Protein AF-A0A2V9ULM8-F1 (afdb_monomer_lite)

Sequence (77 aa):
MATKKRRIPQKGDRVAVVGRKGAYVVFLVDGSLQVADLKQIGGDSHLATIPWGTLTFLDELDESQNALRVVREATED

Foldseek 3Di:
DPPPPLPQADAQFWWDFPPDDAIWGFHAADPVLQFTWTQGDPDRDIDGGHHSVRIDGPPVVVVVVVVVVVVVVPPDD

pLDDT: mean 77.72, std 18.34, range [36.25, 94.5]

Radius of gyration: 16.18 Å; chains: 1; bounding box: 23×47×41 Å

Secondary structure (DSSP, 8-state):
------PPP-TT-EEEETTS-SEEEEEEEETTTTEEEEEETTS--EEEEEEGGGEEESHHHHHHHHHHHHTTSSS--

Structure (mmCIF, N/CA/C/O backbone):
data_AF-A0A2V9ULM8-F1
#
_entry.id   AF-A0A2V9ULM8-F1
#
loop_
_atom_site.group_PDB
_atom_site.id
_atom_site.type_symbol
_atom_site.label_atom_id
_atom_site.label_alt_id
_atom_site.label_comp_id
_atom_site.label_asym_id
_atom_site.label_entity_id
_atom_site.label_seq_id
_atom_site.pdbx_PDB_ins_code
_atom_site.Cartn_x
_atom_site.Cartn_y
_atom_site.Cartn_z
_atom_site.occupancy
_atom_site.B_iso_or_equiv
_atom_site.auth_seq_id
_atom_site.auth_comp_id
_atom_site.auth_asym_id
_atom_site.auth_atom_id
_atom_site.pdbx_PDB_model_num
ATOM 1 N N . MET A 1 1 ? -3.244 25.067 8.721 1.00 36.25 1 MET A N 1
ATOM 2 C CA . MET A 1 1 ? -2.662 23.720 8.904 1.00 36.25 1 MET A CA 1
ATOM 3 C C . MET A 1 1 ? -3.316 22.815 7.875 1.00 36.25 1 MET A C 1
ATOM 5 O O . MET A 1 1 ? -4.502 22.549 8.005 1.00 36.25 1 MET A O 1
ATOM 9 N N . ALA A 1 2 ? -2.622 22.468 6.789 1.00 40.03 2 ALA A N 1
ATOM 10 C CA . ALA A 1 2 ? -3.210 21.639 5.739 1.00 40.03 2 ALA A CA 1
ATOM 11 C C . ALA A 1 2 ? -3.439 20.234 6.304 1.00 40.03 2 ALA A C 1
ATOM 13 O O . ALA A 1 2 ? -2.492 19.472 6.502 1.00 40.03 2 ALA A O 1
ATOM 14 N N . THR A 1 3 ? -4.691 19.906 6.613 1.00 42.97 3 THR A N 1
ATOM 15 C CA . THR A 1 3 ? -5.106 18.531 6.857 1.00 42.97 3 THR A CA 1
ATOM 16 C C . THR A 1 3 ? -4.920 17.799 5.534 1.00 42.97 3 THR A C 1
ATOM 18 O O . THR A 1 3 ? -5.795 17.811 4.673 1.00 42.97 3 THR A O 1
ATOM 21 N N . LYS A 1 4 ? -3.730 17.219 5.318 1.00 55.03 4 LYS A N 1
ATOM 22 C CA . LYS A 1 4 ? -3.512 16.258 4.235 1.00 55.03 4 LYS A CA 1
ATOM 23 C C . LYS A 1 4 ? -4.559 15.174 4.451 1.00 55.03 4 LYS A C 1
ATOM 25 O O . LYS A 1 4 ? -4.405 14.354 5.357 1.00 55.03 4 LYS A O 1
ATOM 30 N N . LYS A 1 5 ? -5.669 15.246 3.708 1.00 56.91 5 LYS A N 1
ATOM 31 C CA . LYS A 1 5 ? -6.688 14.200 3.669 1.00 56.91 5 LYS A CA 1
ATOM 32 C C . LYS A 1 5 ? -5.905 12.923 3.407 1.00 56.91 5 LYS A C 1
ATOM 34 O O . LYS A 1 5 ? -5.274 12.811 2.360 1.00 56.91 5 LYS A O 1
ATOM 39 N N . ARG A 1 6 ? -5.829 12.034 4.402 1.00 65.88 6 ARG A N 1
ATOM 40 C CA . ARG A 1 6 ? -5.141 10.752 4.249 1.00 65.88 6 ARG A CA 1
ATOM 41 C C . ARG A 1 6 ? -5.912 10.012 3.169 1.00 65.88 6 ARG A C 1
ATOM 43 O O . ARG A 1 6 ? -7.011 9.530 3.432 1.00 65.88 6 ARG A O 1
ATOM 50 N N . ARG A 1 7 ? -5.392 10.037 1.941 1.00 76.25 7 ARG A N 1
ATOM 51 C CA . ARG A 1 7 ? -5.948 9.280 0.826 1.00 76.25 7 ARG A CA 1
ATOM 52 C C . ARG A 1 7 ? -5.941 7.821 1.256 1.00 76.25 7 ARG A C 1
ATOM 54 O O . ARG A 1 7 ? -4.904 7.299 1.664 1.00 76.25 7 ARG A O 1
ATOM 61 N N . ILE A 1 8 ? -7.118 7.211 1.238 1.00 86.56 8 ILE A N 1
ATOM 62 C CA . ILE A 1 8 ? -7.264 5.790 1.525 1.00 86.56 8 ILE A CA 1
ATOM 63 C C . ILE A 1 8 ? -6.738 5.066 0.283 1.00 86.56 8 ILE A C 1
ATOM 65 O O . ILE A 1 8 ? -7.273 5.314 -0.800 1.00 86.56 8 ILE A O 1
ATOM 69 N N . PRO A 1 9 ? -5.683 4.243 0.397 1.00 88.50 9 PRO A N 1
ATOM 70 C CA . PRO A 1 9 ? -5.191 3.486 -0.741 1.00 88.50 9 PRO A CA 1
ATOM 71 C C . PRO A 1 9 ? -6.261 2.516 -1.226 1.00 88.50 9 PRO A C 1
ATOM 73 O O . PRO A 1 9 ? -7.015 1.958 -0.429 1.00 88.50 9 PRO A O 1
ATOM 76 N N . GLN A 1 10 ? -6.316 2.308 -2.535 1.00 91.31 10 GLN A N 1
ATOM 77 C CA . GLN A 1 10 ? -7.221 1.370 -3.177 1.00 91.31 10 GLN A CA 1
ATOM 78 C C . GLN A 1 10 ? -6.426 0.305 -3.919 1.00 91.31 10 GLN A C 1
ATOM 80 O O . GLN A 1 10 ? -5.309 0.533 -4.376 1.00 91.31 10 GLN A O 1
ATOM 85 N N . LYS A 1 11 ? -7.007 -0.889 -4.054 1.00 91.56 11 LYS A N 1
ATOM 86 C CA . LYS A 1 11 ? -6.403 -1.960 -4.849 1.00 91.56 11 LYS A CA 1
ATOM 87 C C . LYS A 1 11 ? -6.148 -1.469 -6.278 1.00 91.56 11 LYS A C 1
ATOM 89 O O . LYS A 1 11 ? -7.070 -1.006 -6.940 1.00 91.56 11 LYS A O 1
ATOM 94 N N . GLY A 1 12 ? -4.912 -1.612 -6.747 1.00 90.25 12 GLY A N 1
ATOM 95 C CA . GLY A 1 12 ? -4.460 -1.120 -8.048 1.00 90.25 12 GLY A CA 1
ATOM 96 C C . GLY A 1 12 ? -3.724 0.223 -8.005 1.00 90.25 12 GLY A C 1
ATOM 97 O O . GLY A 1 12 ? -3.036 0.534 -8.976 1.00 90.25 12 GLY A O 1
ATOM 98 N N . ASP A 1 13 ? -3.787 0.978 -6.900 1.00 90.69 13 ASP A N 1
ATOM 99 C CA . ASP A 1 13 ? -3.009 2.214 -6.753 1.00 90.69 13 ASP A CA 1
ATOM 100 C C . ASP A 1 13 ? -1.510 1.928 -6.880 1.00 90.69 13 ASP A C 1
ATOM 102 O O . ASP A 1 13 ? -0.974 1.002 -6.257 1.00 90.69 13 ASP A O 1
ATOM 106 N N . ARG A 1 14 ? -0.815 2.770 -7.648 1.00 92.19 14 ARG A N 1
ATOM 107 C CA . ARG A 1 14 ? 0.647 2.766 -7.713 1.00 92.19 14 ARG A CA 1
ATOM 108 C C . ARG A 1 14 ? 1.209 3.617 -6.591 1.00 92.19 14 ARG A C 1
ATOM 110 O O . ARG A 1 14 ? 0.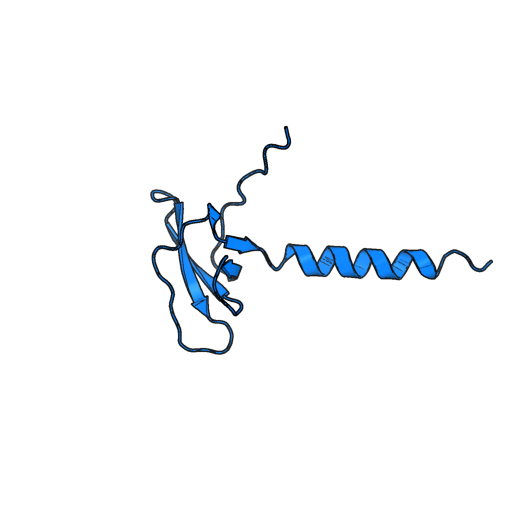935 4.813 -6.497 1.00 92.19 14 ARG A O 1
ATOM 117 N N . VAL A 1 15 ? 2.036 3.001 -5.759 1.00 90.94 15 VAL A N 1
ATOM 118 C CA . VAL A 1 15 ? 2.615 3.627 -4.575 1.00 90.94 15 VAL A CA 1
ATOM 119 C C . VAL A 1 15 ? 4.105 3.319 -4.462 1.00 90.94 15 VAL A C 1
ATOM 121 O O . VAL A 1 15 ? 4.583 2.255 -4.850 1.00 90.94 15 VAL A O 1
ATOM 124 N N . ALA A 1 16 ? 4.854 4.248 -3.889 1.00 91.50 16 ALA A N 1
ATOM 125 C CA . ALA A 1 16 ? 6.180 4.007 -3.343 1.00 91.50 16 ALA A CA 1
ATOM 126 C C . ALA A 1 16 ? 6.093 3.888 -1.816 1.00 91.50 16 ALA A C 1
ATOM 128 O O . ALA A 1 16 ? 5.196 4.451 -1.189 1.00 91.50 16 ALA A O 1
ATOM 129 N N . VAL A 1 17 ? 7.037 3.170 -1.211 1.00 90.75 17 VAL A N 1
ATOM 130 C CA . VAL A 1 17 ? 7.137 3.039 0.249 1.00 90.75 17 VAL A CA 1
ATOM 131 C C . VAL A 1 17 ? 8.332 3.846 0.731 1.00 90.75 17 VAL A C 1
ATOM 133 O O . VAL A 1 17 ? 9.448 3.656 0.245 1.00 90.75 17 VAL A O 1
ATOM 136 N N . VAL A 1 18 ? 8.117 4.732 1.704 1.00 88.38 18 VAL A N 1
ATOM 137 C CA . VAL A 1 18 ? 9.196 5.536 2.294 1.00 88.38 18 VAL A CA 1
ATOM 138 C C . VAL A 1 18 ? 10.293 4.617 2.846 1.00 88.38 18 VAL A C 1
ATOM 140 O O . VAL A 1 18 ? 10.023 3.673 3.585 1.00 88.38 18 VAL A O 1
ATOM 143 N N . GLY A 1 19 ? 11.547 4.885 2.472 1.00 85.94 19 GLY A N 1
ATOM 144 C CA . GLY A 1 19 ? 12.705 4.094 2.904 1.00 85.94 19 GLY A CA 1
ATOM 145 C C . GLY A 1 19 ? 12.951 2.813 2.098 1.00 85.94 19 GLY A C 1
ATOM 146 O O . GLY A 1 19 ? 13.922 2.111 2.373 1.00 85.94 19 GLY A O 1
ATOM 147 N N . ARG A 1 20 ? 12.134 2.511 1.080 1.00 86.25 20 ARG A N 1
ATOM 148 C CA . ARG A 1 20 ? 12.381 1.405 0.145 1.00 86.25 20 ARG A CA 1
ATOM 149 C C . ARG A 1 20 ? 12.550 1.927 -1.274 1.00 86.25 20 ARG A C 1
ATOM 151 O O . ARG A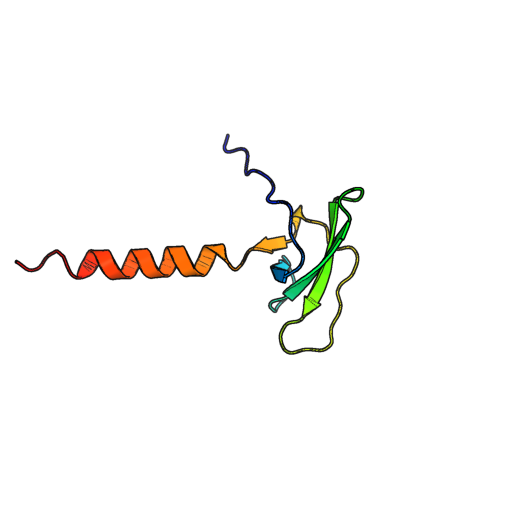 1 20 ? 11.866 2.849 -1.702 1.00 86.25 20 ARG A O 1
ATOM 158 N N . LYS A 1 21 ? 13.462 1.307 -2.022 1.00 84.81 21 LYS A N 1
ATOM 159 C CA . LYS A 1 21 ? 13.593 1.559 -3.459 1.00 84.81 21 LYS A CA 1
ATOM 160 C C . LYS A 1 21 ? 12.565 0.726 -4.226 1.00 84.81 21 LYS A C 1
ATOM 162 O O . LYS A 1 21 ? 12.310 -0.426 -3.873 1.00 84.81 21 LYS A O 1
ATOM 167 N N . GLY A 1 22 ? 12.009 1.314 -5.280 1.00 87.75 22 GLY A N 1
ATOM 168 C CA . GLY A 1 22 ? 11.068 0.662 -6.190 1.00 87.75 22 GLY A CA 1
ATOM 169 C C . GLY A 1 22 ? 9.637 1.188 -6.089 1.00 87.75 22 GLY A C 1
ATOM 170 O O . GLY A 1 22 ? 9.278 1.901 -5.152 1.00 87.75 22 GLY A O 1
ATOM 171 N N . ALA A 1 23 ? 8.841 0.817 -7.087 1.00 91.50 23 ALA A N 1
ATOM 172 C CA . ALA A 1 23 ? 7.415 1.094 -7.157 1.00 91.50 23 ALA A CA 1
ATOM 173 C C . ALA A 1 23 ? 6.621 -0.184 -6.879 1.00 91.50 23 ALA A C 1
ATOM 175 O O . ALA A 1 23 ? 7.028 -1.291 -7.248 1.00 91.50 23 ALA A O 1
ATOM 176 N N . TYR A 1 24 ? 5.477 -0.013 -6.237 1.00 93.69 24 TYR A N 1
ATOM 177 C CA . TYR A 1 24 ? 4.601 -1.089 -5.822 1.00 93.69 24 TYR A CA 1
ATOM 178 C C . TYR A 1 24 ? 3.170 -0.779 -6.246 1.00 93.69 24 TYR A C 1
ATOM 180 O O . TYR A 1 24 ? 2.796 0.374 -6.453 1.00 93.69 24 TYR A O 1
ATOM 188 N N . VAL A 1 25 ? 2.366 -1.824 -6.374 1.00 93.44 25 VAL A N 1
ATOM 189 C CA . VAL A 1 25 ? 0.928 -1.728 -6.578 1.00 93.44 25 VAL A CA 1
ATOM 190 C C . VAL A 1 25 ? 0.221 -2.248 -5.339 1.00 93.44 25 VAL A C 1
ATOM 192 O O . VAL A 1 25 ? 0.594 -3.290 -4.798 1.00 93.44 25 VAL A O 1
ATOM 195 N N . VAL A 1 26 ? -0.798 -1.531 -4.881 1.00 93.62 26 VAL A N 1
ATOM 196 C CA . VAL A 1 26 ? -1.645 -1.983 -3.778 1.00 93.62 26 VAL A CA 1
ATOM 197 C C . VAL A 1 26 ? -2.404 -3.231 -4.226 1.00 93.62 26 VAL A C 1
ATOM 199 O O . VAL A 1 26 ? -3.188 -3.199 -5.175 1.00 93.62 26 VAL A O 1
ATOM 202 N N . PHE A 1 27 ? -2.158 -4.346 -3.551 1.00 92.94 27 PHE A N 1
ATOM 203 C CA . PHE A 1 27 ? 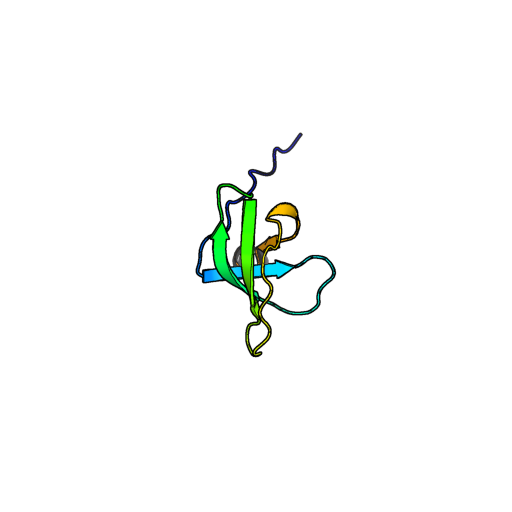-2.774 -5.636 -3.837 1.00 92.94 27 PHE A CA 1
ATOM 204 C C . PHE A 1 27 ? -3.998 -5.889 -2.951 1.00 92.94 27 PHE A C 1
ATOM 206 O O . PHE A 1 27 ? -5.042 -6.313 -3.456 1.00 92.94 27 PHE A O 1
ATOM 213 N N . LEU A 1 28 ? -3.886 -5.582 -1.655 1.00 93.00 28 LEU A N 1
ATOM 214 C CA . LEU A 1 28 ? -4.971 -5.653 -0.674 1.00 93.00 28 LEU A CA 1
ATOM 215 C C . LEU A 1 28 ? -4.917 -4.446 0.261 1.00 93.00 28 LEU A C 1
ATOM 217 O O . LEU A 1 28 ? -3.864 -3.846 0.464 1.00 93.00 28 LEU A O 1
ATOM 221 N N . VAL A 1 29 ? -6.068 -4.093 0.825 1.00 92.94 29 VAL A N 1
ATOM 222 C CA . VAL A 1 29 ? -6.215 -2.973 1.755 1.00 92.94 29 VAL A CA 1
ATOM 223 C C . VAL A 1 29 ? -7.003 -3.460 2.954 1.00 92.94 29 VAL A C 1
ATOM 225 O O . VAL A 1 29 ? -8.111 -3.969 2.795 1.00 92.94 29 VAL A O 1
ATOM 228 N N . ASP A 1 30 ? -6.445 -3.260 4.141 1.00 91.56 30 ASP A N 1
ATOM 229 C CA . ASP A 1 30 ? -7.129 -3.507 5.399 1.00 91.56 30 ASP A CA 1
ATOM 230 C C . ASP A 1 30 ? -7.481 -2.166 6.051 1.00 91.56 30 ASP A C 1
ATOM 232 O O . ASP A 1 30 ? -6.638 -1.458 6.612 1.00 91.56 30 ASP A O 1
ATOM 236 N N . GLY A 1 31 ? -8.752 -1.783 5.912 1.00 87.44 31 GLY A N 1
ATOM 237 C CA . GLY A 1 31 ? -9.271 -0.516 6.427 1.00 87.44 31 GLY A CA 1
ATOM 238 C C . GLY A 1 31 ? -9.339 -0.456 7.952 1.00 87.44 31 GLY A C 1
ATOM 239 O O . GLY A 1 31 ? -9.213 0.628 8.518 1.00 87.44 31 GLY A O 1
ATOM 240 N N . SER A 1 32 ? -9.490 -1.606 8.613 1.00 88.81 32 SER A N 1
ATOM 241 C CA . SER A 1 32 ? -9.572 -1.693 10.073 1.00 88.81 32 SER A CA 1
ATOM 242 C C . SER A 1 32 ? -8.227 -1.378 10.718 1.00 88.81 32 SER A C 1
ATOM 244 O O . SER A 1 32 ? -8.163 -0.642 11.702 1.00 88.81 32 SER A O 1
ATOM 246 N N . LEU A 1 33 ? -7.146 -1.900 10.137 1.00 89.69 33 LEU A N 1
ATOM 247 C CA . LEU A 1 33 ? -5.784 -1.704 10.631 1.00 89.69 33 LEU A CA 1
ATOM 248 C C . LEU A 1 33 ? -5.053 -0.523 9.973 1.00 89.69 33 LEU A C 1
ATOM 250 O O . LEU A 1 33 ? -3.956 -0.173 10.405 1.00 89.69 33 LEU A O 1
ATOM 254 N N . GLN A 1 34 ? -5.647 0.114 8.956 1.00 91.25 34 GLN A N 1
ATOM 255 C CA . GLN A 1 34 ? -5.011 1.158 8.137 1.00 91.25 34 GLN A CA 1
ATOM 256 C C . GLN A 1 34 ? -3.678 0.694 7.524 1.00 91.25 34 GLN A C 1
ATOM 258 O O . GLN A 1 34 ? -2.686 1.436 7.482 1.00 91.25 34 GLN A O 1
ATOM 263 N N . VAL A 1 35 ? -3.663 -0.551 7.043 1.00 93.25 35 VAL A N 1
ATOM 264 C CA . VAL A 1 35 ? -2.521 -1.156 6.351 1.00 93.25 35 VAL A CA 1
ATOM 265 C C . VAL A 1 35 ? -2.910 -1.609 4.949 1.00 93.25 35 VAL A C 1
ATOM 267 O O . VAL A 1 35 ? -4.087 -1.709 4.601 1.00 93.25 35 VAL A O 1
ATOM 270 N N . ALA A 1 36 ? -1.913 -1.822 4.105 1.00 93.38 36 ALA A N 1
ATOM 271 C CA . ALA A 1 36 ? -2.084 -2.340 2.763 1.00 93.38 36 ALA A CA 1
ATOM 272 C C . ALA A 1 36 ? -0.978 -3.345 2.452 1.00 93.38 36 ALA A C 1
ATOM 274 O O . ALA A 1 36 ? 0.170 -3.176 2.870 1.00 93.38 36 ALA A O 1
ATOM 275 N N . ASP A 1 37 ? -1.335 -4.352 1.671 1.00 94.44 37 ASP A N 1
ATOM 276 C CA . ASP A 1 37 ? -0.380 -5.274 1.087 1.00 94.44 37 ASP A CA 1
ATOM 277 C C . ASP A 1 37 ? -0.032 -4.791 -0.314 1.00 94.44 37 ASP A C 1
ATOM 279 O O . ASP A 1 37 ? -0.903 -4.394 -1.093 1.00 94.44 37 ASP A O 1
ATOM 283 N N . LEU A 1 38 ? 1.252 -4.813 -0.642 1.00 94.50 38 LEU A N 1
ATOM 284 C CA . LEU A 1 38 ? 1.804 -4.234 -1.850 1.00 94.50 38 LEU A CA 1
ATOM 285 C C . LEU A 1 38 ? 2.581 -5.283 -2.629 1.00 94.50 38 LEU A C 1
ATOM 287 O O . LEU A 1 38 ? 3.426 -5.988 -2.079 1.00 94.50 38 LEU A O 1
ATOM 291 N N . LYS A 1 39 ? 2.378 -5.324 -3.939 1.00 94.25 39 LYS A N 1
ATOM 292 C CA . LYS A 1 39 ? 3.170 -6.145 -4.852 1.00 94.25 39 LYS A CA 1
ATOM 293 C C . LYS A 1 39 ? 4.154 -5.266 -5.613 1.00 94.25 39 LYS A C 1
ATOM 295 O O . LYS A 1 39 ? 3.768 -4.225 -6.137 1.00 94.25 39 LYS A O 1
ATOM 300 N N . GLN A 1 40 ? 5.423 -5.653 -5.672 1.00 92.94 40 GLN A N 1
ATOM 301 C CA . GLN A 1 40 ? 6.426 -4.901 -6.422 1.00 92.94 40 GLN A CA 1
ATOM 302 C C . GLN A 1 40 ? 6.118 -4.940 -7.923 1.00 92.94 40 GLN A C 1
ATOM 304 O O . GLN A 1 40 ? 5.808 -5.990 -8.482 1.00 92.94 40 GLN A O 1
ATOM 309 N N . ILE A 1 41 ? 6.215 -3.791 -8.591 1.00 90.44 41 ILE A N 1
ATOM 310 C CA . ILE A 1 41 ? 6.044 -3.714 -10.043 1.00 90.44 41 ILE A CA 1
ATOM 311 C C . ILE A 1 41 ? 7.346 -4.182 -10.703 1.00 90.44 41 ILE A C 1
ATOM 313 O O . ILE A 1 41 ? 8.415 -3.653 -10.405 1.00 90.44 41 ILE A O 1
ATOM 317 N N . GLY A 1 42 ? 7.257 -5.174 -11.593 1.00 86.75 42 GLY A N 1
ATOM 318 C CA . GLY A 1 42 ? 8.423 -5.732 -12.293 1.00 86.75 42 GLY A CA 1
ATOM 319 C C . GLY A 1 42 ? 9.280 -6.687 -11.453 1.00 86.75 42 GLY A C 1
ATOM 320 O O . GLY A 1 42 ? 10.392 -7.011 -11.858 1.00 86.75 42 GLY A O 1
ATOM 321 N N . GLY A 1 43 ? 8.780 -7.142 -10.301 1.00 84.25 43 GLY A N 1
ATOM 322 C CA . GLY A 1 43 ? 9.435 -8.142 -9.457 1.00 84.25 43 GLY A CA 1
ATOM 323 C C . GLY A 1 43 ? 8.423 -9.065 -8.779 1.00 84.25 43 GLY A C 1
ATOM 324 O O . GLY A 1 43 ? 7.215 -8.874 -8.909 1.00 84.25 43 GLY A O 1
ATOM 325 N N . ASP A 1 44 ? 8.923 -10.058 -8.043 1.00 85.88 44 ASP A N 1
ATOM 326 C CA . ASP A 1 44 ? 8.087 -11.017 -7.301 1.00 85.88 44 ASP A CA 1
ATOM 327 C C . ASP A 1 44 ? 7.921 -10.648 -5.813 1.00 85.88 44 ASP A C 1
ATOM 329 O O . ASP A 1 44 ? 7.195 -11.301 -5.070 1.00 85.88 44 ASP A O 1
ATOM 333 N N . SER A 1 45 ? 8.559 -9.564 -5.354 1.00 88.38 45 SER A N 1
ATOM 334 C CA . SER A 1 45 ? 8.493 -9.170 -3.945 1.00 88.38 45 SER A CA 1
ATOM 335 C C . SER A 1 45 ? 7.085 -8.734 -3.541 1.00 88.38 45 SER A C 1
ATOM 337 O O . SER A 1 45 ? 6.468 -7.870 -4.174 1.00 88.38 45 SER A O 1
ATOM 339 N N . HIS A 1 46 ? 6.627 -9.269 -2.415 1.00 90.94 46 HIS A N 1
ATOM 340 C CA . HIS A 1 46 ? 5.366 -8.920 -1.778 1.00 90.94 46 HIS A CA 1
ATOM 341 C C . HIS A 1 46 ? 5.632 -8.317 -0.397 1.00 90.94 46 HIS A C 1
ATOM 343 O O . HIS A 1 46 ? 6.384 -8.877 0.400 1.00 90.94 46 HIS A O 1
ATOM 349 N N . LEU A 1 47 ? 5.038 -7.159 -0.123 1.00 90.56 47 LEU A N 1
ATOM 350 C CA . LEU A 1 47 ? 5.145 -6.450 1.145 1.00 90.56 47 LEU A CA 1
ATOM 351 C C . LEU A 1 47 ? 3.787 -6.436 1.823 1.00 90.56 47 LEU A C 1
ATOM 353 O O . LEU A 1 47 ? 2.895 -5.733 1.367 1.00 90.56 47 LEU A O 1
ATOM 357 N N . ALA A 1 48 ? 3.650 -7.179 2.913 1.00 91.50 48 ALA A N 1
ATOM 358 C CA . ALA A 1 48 ? 2.414 -7.212 3.677 1.00 91.50 48 ALA A CA 1
ATOM 359 C C . ALA A 1 48 ? 2.419 -6.193 4.826 1.00 91.50 48 ALA A C 1
ATOM 361 O O . ALA A 1 48 ? 3.483 -5.823 5.336 1.00 91.50 48 ALA A O 1
ATOM 362 N N . THR A 1 49 ? 1.227 -5.780 5.256 1.00 91.88 49 THR A N 1
ATOM 363 C CA . THR A 1 49 ? 1.010 -5.004 6.488 1.00 91.88 49 THR A CA 1
ATOM 364 C C . THR A 1 49 ? 1.699 -3.631 6.472 1.00 91.88 49 THR A C 1
ATOM 366 O O . THR A 1 49 ? 2.226 -3.161 7.482 1.00 91.88 49 THR A O 1
ATOM 369 N N . ILE A 1 50 ? 1.717 -2.955 5.318 1.00 92.31 50 ILE A N 1
ATOM 370 C CA . ILE A 1 50 ? 2.358 -1.643 5.184 1.00 92.31 50 ILE A CA 1
ATOM 371 C C . ILE A 1 50 ? 1.392 -0.532 5.615 1.00 92.31 50 ILE A C 1
ATOM 373 O O . ILE A 1 50 ? 0.325 -0.387 5.016 1.00 92.31 50 ILE A O 1
ATOM 377 N N . PRO A 1 51 ? 1.736 0.290 6.623 1.00 91.81 51 PRO A N 1
ATOM 378 C CA . PRO A 1 51 ? 0.856 1.350 7.098 1.00 91.81 51 PRO A CA 1
ATOM 379 C C . PRO A 1 51 ? 0.692 2.447 6.047 1.00 91.81 51 PRO A C 1
ATOM 381 O O . PRO A 1 51 ? 1.674 2.913 5.459 1.00 91.81 51 PRO A O 1
ATOM 384 N N . TRP A 1 52 ? -0.539 2.932 5.871 1.00 90.56 52 TRP A N 1
ATOM 385 C CA . TRP A 1 52 ? -0.871 3.932 4.845 1.00 90.56 52 TRP A CA 1
ATOM 386 C C . TRP A 1 52 ? -0.034 5.210 4.948 1.00 90.56 52 TRP A C 1
ATOM 388 O O . TRP A 1 52 ? 0.298 5.816 3.936 1.00 90.56 52 TRP A O 1
ATOM 398 N N . GLY A 1 53 ? 0.374 5.595 6.162 1.00 87.69 53 GLY A N 1
ATOM 399 C CA . GLY A 1 53 ? 1.227 6.766 6.396 1.00 87.69 53 GLY A CA 1
ATOM 400 C C . GLY A 1 53 ? 2.634 6.674 5.789 1.00 87.69 53 GLY A C 1
ATOM 401 O O . GLY A 1 53 ? 3.329 7.684 5.737 1.00 87.69 53 GLY A O 1
ATOM 402 N N . THR A 1 54 ? 3.054 5.491 5.334 1.00 89.19 54 THR A N 1
ATOM 403 C CA . THR A 1 54 ? 4.346 5.270 4.661 1.00 89.19 54 THR A CA 1
ATOM 404 C C . THR A 1 54 ? 4.222 5.150 3.142 1.00 89.19 54 THR A C 1
A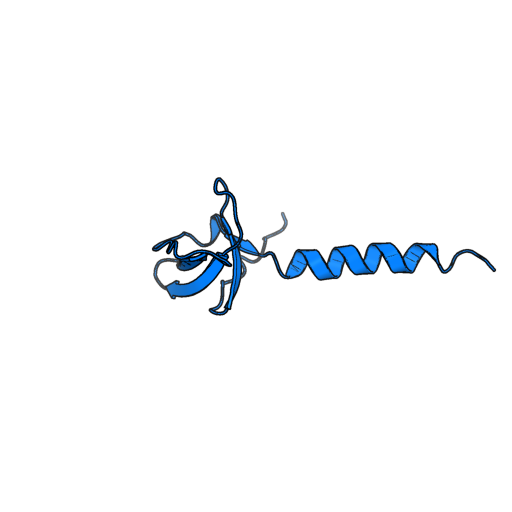TOM 406 O O . THR A 1 54 ? 5.242 5.062 2.455 1.00 89.19 54 THR A O 1
ATOM 409 N N . LEU A 1 55 ? 2.993 5.156 2.614 1.00 89.25 55 LEU A N 1
ATOM 410 C CA . LEU A 1 55 ? 2.718 5.075 1.185 1.00 89.25 55 LEU A CA 1
ATOM 411 C C . LEU A 1 55 ? 2.790 6.466 0.555 1.00 89.25 55 LEU A C 1
ATOM 413 O O . LEU A 1 55 ? 2.245 7.438 1.073 1.00 89.25 55 LEU A O 1
ATOM 417 N N . THR A 1 56 ? 3.449 6.548 -0.593 1.00 88.81 56 THR A N 1
ATOM 418 C CA . THR A 1 56 ? 3.499 7.737 -1.445 1.00 88.81 56 THR A CA 1
ATOM 419 C C . THR A 1 56 ? 2.837 7.396 -2.771 1.00 88.81 56 THR A C 1
ATOM 421 O O . THR A 1 56 ? 3.367 6.576 -3.515 1.00 88.81 56 THR A O 1
ATOM 424 N N . PHE A 1 57 ? 1.677 7.984 -3.058 1.00 87.50 57 PHE A N 1
ATOM 425 C CA . PHE A 1 57 ? 0.945 7.748 -4.304 1.00 87.50 57 PHE A CA 1
ATOM 426 C C . PHE A 1 57 ? 1.714 8.333 -5.489 1.00 87.50 57 PHE A C 1
ATOM 428 O O . PHE A 1 57 ? 2.123 9.491 -5.456 1.00 87.50 57 PHE A O 1
ATOM 435 N N . LEU A 1 58 ? 1.945 7.512 -6.513 1.00 84.50 58 LEU A N 1
ATOM 436 C CA . LEU A 1 58 ? 2.726 7.886 -7.695 1.00 84.50 58 LEU A CA 1
ATOM 437 C C . LEU A 1 58 ? 1.856 8.449 -8.827 1.00 84.50 58 LEU A C 1
ATOM 439 O O . LEU A 1 58 ? 2.379 9.136 -9.695 1.00 84.50 58 LEU A O 1
ATOM 443 N N . ASP A 1 59 ? 0.550 8.178 -8.801 1.00 71.62 59 ASP A N 1
ATOM 444 C CA . ASP A 1 59 ? -0.404 8.570 -9.850 1.00 71.62 59 ASP A CA 1
ATOM 445 C C . ASP A 1 59 ? -0.557 10.101 -9.973 1.00 71.62 59 ASP A C 1
ATOM 447 O O . ASP A 1 59 ? -0.631 10.641 -11.067 1.00 71.62 59 ASP A O 1
ATOM 451 N N . GLU A 1 60 ? -0.468 10.828 -8.853 1.00 59.97 60 GLU A N 1
ATOM 452 C CA . GLU A 1 60 ? -0.588 12.298 -8.823 1.00 59.97 60 GLU A CA 1
ATOM 453 C C . GLU A 1 60 ? 0.657 13.032 -9.364 1.00 59.97 60 GLU A C 1
ATOM 455 O O . GLU A 1 60 ? 0.622 14.244 -9.589 1.00 59.97 60 GLU A O 1
ATOM 460 N N . LEU A 1 61 ? 1.786 12.334 -9.553 1.00 52.28 61 LEU A N 1
ATOM 461 C CA . LEU A 1 61 ? 3.028 12.974 -9.997 1.00 52.28 61 LEU A CA 1
ATOM 462 C C . LEU A 1 61 ? 3.061 13.219 -11.515 1.00 52.28 61 LEU A C 1
ATOM 464 O O .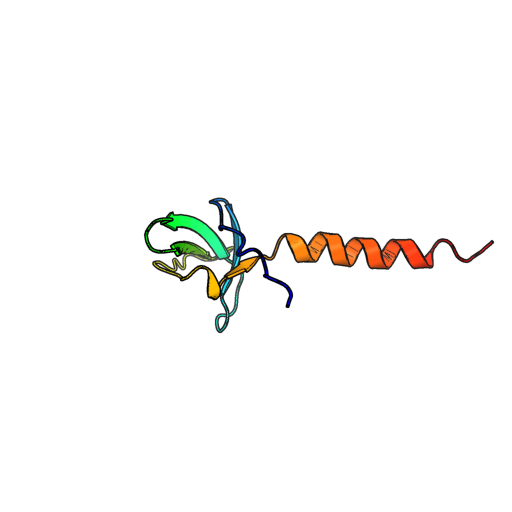 LEU A 1 61 ? 3.740 14.146 -11.962 1.00 52.28 61 LEU A O 1
ATOM 468 N N . ASP A 1 62 ? 2.342 12.408 -12.293 1.00 49.22 62 ASP A N 1
ATOM 469 C CA . ASP A 1 62 ? 2.370 12.452 -13.761 1.00 49.22 62 ASP A CA 1
ATOM 470 C C . ASP A 1 62 ? 1.583 13.663 -14.299 1.00 49.22 62 ASP A C 1
ATOM 472 O O . ASP A 1 62 ? 2.062 14.419 -15.147 1.00 49.22 62 ASP A O 1
ATOM 476 N N . GLU A 1 63 ? 0.426 13.956 -13.697 1.00 48.59 63 GLU A N 1
ATOM 477 C CA . GLU A 1 63 ? -0.438 15.072 -14.104 1.00 48.59 63 GLU A CA 1
ATOM 478 C C . GLU A 1 63 ? 0.200 16.451 -13.838 1.00 48.59 63 GLU A C 1
ATOM 480 O O . GLU A 1 63 ? 0.071 17.374 -14.647 1.00 48.59 63 GLU A O 1
ATOM 485 N N . SER A 1 64 ? 0.958 16.601 -12.743 1.00 49.22 64 SER A N 1
ATOM 486 C CA . SER A 1 64 ? 1.645 17.863 -12.409 1.00 49.22 64 SER A CA 1
ATOM 487 C C . SER A 1 64 ? 2.875 18.153 -13.282 1.00 49.22 64 SER A C 1
ATOM 489 O O . SER A 1 64 ? 3.244 19.317 -13.447 1.00 49.22 64 SER A O 1
ATOM 491 N N . GLN A 1 65 ? 3.511 17.137 -13.872 1.00 50.53 65 GLN A N 1
ATOM 492 C CA . GLN A 1 65 ? 4.630 17.335 -14.806 1.00 50.53 65 GLN A CA 1
ATOM 493 C C . GLN A 1 65 ? 4.145 17.768 -16.200 1.00 50.53 65 GLN A C 1
ATOM 495 O O . GLN A 1 65 ? 4.836 18.529 -16.878 1.00 50.53 65 GLN A O 1
ATOM 500 N N . ASN A 1 66 ? 2.940 17.358 -16.612 1.00 48.25 66 ASN A N 1
ATOM 501 C CA . ASN A 1 66 ? 2.369 17.749 -17.903 1.00 48.25 66 ASN A CA 1
ATOM 502 C C . ASN A 1 66 ? 1.938 19.233 -17.937 1.00 48.25 66 ASN A C 1
ATOM 504 O O . ASN A 1 66 ? 2.203 19.946 -18.906 1.00 48.25 66 ASN A O 1
ATOM 508 N N . ALA A 1 67 ? 1.365 19.753 -16.844 1.00 50.31 67 ALA A N 1
ATOM 509 C CA . ALA A 1 67 ? 0.937 21.157 -16.753 1.00 50.31 67 ALA A CA 1
ATOM 510 C C . ALA A 1 67 ? 2.096 22.174 -16.847 1.00 50.31 67 ALA A C 1
ATOM 512 O O . ALA A 1 67 ? 1.902 23.305 -17.289 1.00 50.31 67 ALA A O 1
ATOM 513 N N . LEU A 1 68 ? 3.319 21.779 -16.479 1.00 50.53 68 LEU A N 1
ATOM 514 C CA . LEU A 1 68 ? 4.513 22.632 -16.552 1.00 50.53 68 LEU A CA 1
ATOM 515 C C . LEU A 1 68 ? 5.050 22.821 -17.980 1.00 50.53 68 LEU A C 1
ATOM 517 O O . LEU A 1 68 ? 5.831 23.745 -18.215 1.00 50.53 68 LEU A O 1
ATOM 521 N N . ARG A 1 69 ? 4.644 21.975 -18.937 1.00 49.28 69 ARG A N 1
ATOM 522 C CA . ARG A 1 69 ? 5.116 22.048 -20.328 1.00 49.28 69 ARG A CA 1
ATOM 523 C C . ARG A 1 69 ? 4.255 22.950 -21.212 1.00 49.28 69 ARG A C 1
ATOM 525 O O . ARG A 1 69 ? 4.791 23.570 -22.122 1.00 49.28 69 ARG A O 1
ATOM 532 N N . VAL A 1 70 ? 2.961 23.073 -20.914 1.00 54.31 70 VAL A N 1
ATOM 533 C CA . VAL A 1 70 ? 2.008 23.865 -21.717 1.00 54.31 70 VAL A CA 1
ATOM 534 C C . VAL A 1 70 ? 2.207 25.380 -21.576 1.00 54.31 70 VAL A C 1
ATOM 536 O O . VAL A 1 70 ? 1.911 26.132 -22.496 1.00 54.31 70 VAL A O 1
ATOM 539 N N . VAL A 1 71 ? 2.752 25.859 -20.454 1.00 56.62 71 VAL A N 1
ATOM 540 C CA . VAL A 1 71 ? 2.825 27.308 -20.176 1.00 56.62 71 VAL A CA 1
ATOM 541 C C . VAL A 1 71 ? 3.926 28.022 -20.976 1.00 56.62 71 VAL A C 1
ATOM 543 O O . VAL A 1 71 ? 3.881 29.240 -21.109 1.00 56.62 71 VAL A O 1
ATOM 546 N N . ARG A 1 72 ? 4.908 27.306 -21.546 1.00 52.97 72 ARG A N 1
ATOM 547 C CA . ARG A 1 72 ? 5.986 27.946 -22.329 1.00 52.97 72 ARG A CA 1
ATOM 548 C C . ARG A 1 72 ? 5.662 28.174 -23.807 1.00 52.97 72 ARG A C 1
ATOM 550 O O . ARG A 1 72 ? 6.389 28.929 -24.432 1.00 52.97 72 ARG A O 1
ATOM 557 N N . GLU A 1 73 ? 4.608 27.567 -24.350 1.00 54.88 73 GLU A N 1
ATOM 558 C CA . GLU A 1 73 ? 4.252 27.711 -25.776 1.00 54.88 73 GLU A CA 1
ATOM 559 C C . GLU A 1 73 ? 3.317 28.908 -26.046 1.00 54.88 73 GLU A C 1
ATOM 561 O O . GLU A 1 73 ? 3.174 29.339 -27.180 1.00 54.88 73 GLU A O 1
ATOM 566 N N . ALA A 1 74 ? 2.711 29.501 -25.010 1.00 54.22 74 ALA A N 1
ATOM 567 C CA . ALA A 1 74 ? 1.725 30.580 -25.156 1.00 54.22 74 ALA A CA 1
ATOM 568 C C . ALA A 1 74 ? 2.293 32.003 -24.946 1.00 54.22 74 ALA A C 1
ATOM 570 O O . ALA A 1 74 ? 1.552 32.926 -24.617 1.00 54.22 74 ALA A O 1
ATOM 571 N N . THR A 1 75 ? 3.608 32.202 -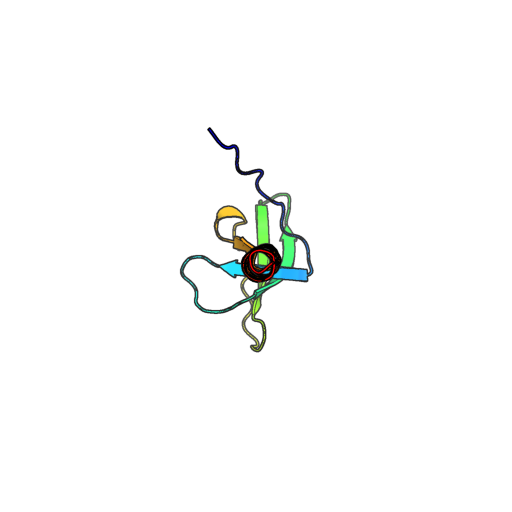25.056 1.00 55.25 75 THR A N 1
ATOM 572 C CA . THR A 1 75 ? 4.265 33.522 -24.916 1.00 55.25 75 THR A CA 1
ATOM 573 C C . THR A 1 75 ? 5.192 33.787 -26.097 1.00 55.25 75 THR A C 1
ATOM 575 O O . THR A 1 75 ? 6.297 34.282 -25.949 1.00 55.25 75 THR A O 1
ATOM 578 N N . GLU A 1 76 ? 4.739 33.458 -27.298 1.00 53.34 76 GLU A N 1
ATOM 579 C CA . GLU A 1 76 ? 5.322 33.991 -28.527 1.00 53.34 76 GLU A CA 1
ATOM 580 C C . GLU A 1 76 ? 4.172 34.295 -29.497 1.00 53.34 76 GLU A C 1
ATOM 582 O O . GLU A 1 76 ? 3.879 33.504 -30.387 1.00 53.34 76 GLU A O 1
ATOM 587 N N . ASP A 1 77 ? 3.487 35.419 -29.267 1.00 47.31 77 ASP A N 1
ATOM 588 C CA . ASP A 1 77 ? 2.866 36.229 -30.327 1.00 47.31 77 ASP A CA 1
ATOM 589 C C . ASP A 1 77 ? 3.179 37.708 -30.053 1.00 47.31 77 ASP A C 1
ATOM 591 O O . ASP A 1 77 ? 3.013 38.134 -28.880 1.00 47.31 77 ASP A O 1
#